Protein AF-A0AAU2Z8K4-F1 (afdb_monomer_lite)

Foldseek 3Di:
DVVVVVVVVVVVVVVLLVLLVVLLVQLLVLLVQLLVQLQVLLQDPDDLVSNLVSLVCSQCDDPVGHHNVVSLVVCVVRDPPVLSVLSVVLSVLSVVLSVCSSHDSDHCPDPVNCVSCVVNVVSSVVSVVVSVVVSDPPPPPDDDDD

Sequence (146 aa):
MVADVFRSRREQNQQWTDTKRAVYVRFLMSLAQAHSRMVVVAFREQPDAVRRQAVHDAFHNDPQQSDAKSVLRELAISAPDHIYRAAQPVYDQLRIARDLLAEQPVGVESAEYQQVIRPFFTSLEALQQLMRDDLKPTTSRRAGRA

Radius of gyration: 19.9 Å; chains: 1; bounding box: 59×34×56 Å

Structure (mmCIF, N/CA/C/O backbone):
data_AF-A0AAU2Z8K4-F1
#
_entry.id   AF-A0AAU2Z8K4-F1
#
loop_
_atom_site.group_PDB
_atom_site.id
_atom_site.type_symbol
_atom_site.label_atom_id
_atom_site.label_alt_id
_atom_site.label_comp_id
_atom_site.label_asym_id
_atom_site.label_entity_id
_atom_site.label_seq_id
_atom_site.pdbx_PDB_ins_code
_atom_site.Cartn_x
_atom_site.Cartn_y
_atom_site.Cartn_z
_atom_site.occupancy
_atom_site.B_iso_or_equiv
_atom_site.auth_seq_id
_atom_site.auth_comp_id
_atom_site.auth_asym_id
_atom_site.auth_atom_id
_atom_site.pdbx_PDB_model_num
ATOM 1 N N . MET A 1 1 ? 27.422 8.713 -34.767 1.00 64.31 1 MET A N 1
ATOM 2 C CA . MET A 1 1 ? 26.273 7.831 -35.082 1.00 64.31 1 MET A CA 1
ATOM 3 C C . MET A 1 1 ? 26.136 6.652 -34.123 1.00 64.31 1 MET A C 1
ATOM 5 O O . MET A 1 1 ? 25.170 6.642 -33.380 1.00 64.31 1 MET A O 1
ATOM 9 N N . VAL A 1 2 ? 27.058 5.678 -34.058 1.00 71.81 2 VAL A N 1
ATOM 10 C CA . VAL A 1 2 ? 26.887 4.512 -33.151 1.00 71.81 2 VAL A CA 1
ATOM 11 C C . VAL A 1 2 ? 26.932 4.908 -31.663 1.00 71.81 2 VAL A C 1
ATOM 13 O O . VAL A 1 2 ? 26.091 4.466 -30.884 1.00 71.81 2 VAL A O 1
ATOM 16 N N . ALA A 1 3 ? 27.848 5.801 -31.271 1.00 74.00 3 ALA A N 1
ATOM 17 C CA . ALA A 1 3 ? 27.947 6.311 -29.898 1.00 74.00 3 ALA A CA 1
ATOM 18 C C . ALA A 1 3 ? 26.694 7.090 -29.442 1.00 74.00 3 ALA A C 1
ATOM 20 O O . ALA A 1 3 ? 26.288 6.968 -28.287 1.00 74.00 3 ALA A O 1
ATOM 21 N N . ASP A 1 4 ? 26.048 7.822 -30.355 1.00 77.19 4 ASP A N 1
ATOM 22 C CA . ASP A 1 4 ? 24.833 8.600 -30.073 1.00 77.19 4 ASP A CA 1
ATOM 23 C C . ASP A 1 4 ? 23.631 7.683 -29.814 1.00 77.19 4 ASP A C 1
ATOM 25 O O . ASP A 1 4 ? 22.859 7.911 -28.885 1.00 77.19 4 ASP A O 1
ATOM 29 N N . VAL A 1 5 ? 23.525 6.577 -30.561 1.00 78.00 5 VAL A N 1
ATOM 30 C CA . VAL A 1 5 ? 22.493 5.548 -30.342 1.00 78.00 5 VAL A CA 1
ATOM 31 C C . VAL A 1 5 ? 22.680 4.857 -28.988 1.00 78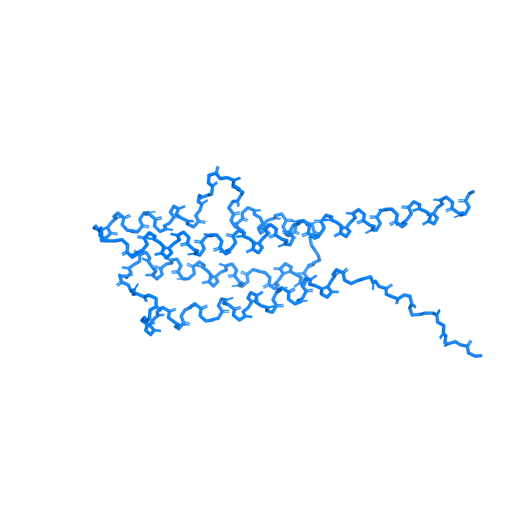.00 5 VAL A C 1
ATOM 33 O O . VAL A 1 5 ? 21.707 4.645 -28.265 1.00 78.00 5 VAL A O 1
ATOM 36 N N . PHE A 1 6 ? 23.918 4.523 -28.606 1.00 79.38 6 PHE A N 1
ATOM 37 C CA . PHE A 1 6 ? 24.194 3.928 -27.293 1.00 79.38 6 PHE A CA 1
ATOM 38 C C . PHE A 1 6 ? 23.906 4.891 -26.137 1.00 79.38 6 PHE A C 1
ATOM 40 O O . PHE A 1 6 ? 23.359 4.464 -25.118 1.00 79.38 6 PHE A O 1
ATOM 47 N N . ARG A 1 7 ? 24.236 6.180 -26.295 1.00 78.62 7 ARG A N 1
ATOM 48 C CA . ARG A 1 7 ? 23.918 7.220 -25.309 1.00 78.62 7 ARG A CA 1
ATOM 49 C C . ARG A 1 7 ? 22.404 7.380 -25.147 1.00 78.62 7 ARG A C 1
ATOM 51 O O . ARG A 1 7 ? 21.913 7.252 -24.031 1.00 78.62 7 ARG A O 1
ATOM 58 N N . SER A 1 8 ? 21.672 7.525 -26.252 1.00 81.94 8 SER A N 1
ATOM 59 C CA . SER A 1 8 ? 20.212 7.680 -26.243 1.00 81.94 8 SER A CA 1
ATOM 60 C C . SER A 1 8 ? 19.494 6.485 -25.600 1.00 81.94 8 SER A C 1
ATOM 62 O O . SER A 1 8 ? 18.605 6.663 -24.770 1.00 81.94 8 SER A O 1
ATOM 64 N N . ARG A 1 9 ? 19.928 5.250 -25.889 1.00 81.50 9 ARG A N 1
ATOM 65 C CA . ARG A 1 9 ? 19.370 4.046 -25.243 1.00 81.50 9 ARG A CA 1
ATOM 66 C C . ARG A 1 9 ? 19.614 4.015 -23.735 1.00 81.50 9 ARG A C 1
ATOM 68 O O . ARG A 1 9 ? 18.745 3.588 -22.981 1.00 81.50 9 ARG A O 1
ATOM 75 N N . ARG A 1 10 ? 20.795 4.449 -23.282 1.00 83.25 10 ARG A N 1
ATOM 76 C CA . ARG A 1 10 ? 21.106 4.533 -21.849 1.00 83.25 10 ARG A CA 1
ATOM 77 C C . ARG A 1 10 ? 20.227 5.574 -21.156 1.00 83.25 10 ARG A C 1
ATOM 79 O O . ARG A 1 10 ? 19.723 5.291 -20.077 1.00 83.25 10 ARG A O 1
ATOM 86 N N . GLU A 1 11 ? 20.028 6.732 -21.778 1.00 86.12 11 GLU A N 1
ATOM 87 C CA . GLU A 1 11 ? 19.163 7.796 -21.255 1.00 86.12 11 GLU A CA 1
ATOM 88 C C . GLU A 1 11 ? 17.704 7.338 -21.140 1.00 86.12 11 GLU A C 1
ATOM 90 O O . GLU A 1 11 ? 17.103 7.505 -20.084 1.00 86.12 11 GLU A O 1
ATOM 95 N N . GLN A 1 12 ? 17.162 6.672 -22.165 1.00 85.62 12 GLN A N 1
ATOM 96 C CA . GLN A 1 12 ? 15.807 6.105 -22.117 1.00 85.62 12 GLN A CA 1
ATOM 97 C C . GLN A 1 12 ? 15.657 5.053 -21.011 1.00 85.62 12 GLN A C 1
ATOM 99 O O . GLN A 1 12 ? 14.682 5.074 -20.263 1.00 85.62 12 GLN A O 1
ATOM 104 N N . ASN A 1 13 ? 16.641 4.160 -20.853 1.00 86.31 13 ASN A N 1
ATOM 105 C CA . ASN A 1 13 ? 16.626 3.164 -19.779 1.00 86.31 13 ASN A CA 1
ATOM 106 C C . ASN A 1 13 ? 16.691 3.806 -18.386 1.00 86.31 13 ASN A C 1
ATOM 108 O O . ASN A 1 13 ? 16.049 3.320 -17.451 1.00 86.31 13 ASN A O 1
ATOM 112 N N . GLN A 1 14 ? 17.463 4.885 -18.241 1.00 88.31 14 GLN A N 1
ATOM 113 C CA . GLN A 1 14 ? 17.553 5.631 -16.991 1.00 88.31 14 GLN A CA 1
ATOM 114 C C . GLN A 1 14 ? 16.216 6.305 -16.668 1.00 88.31 14 GLN A C 1
ATOM 116 O O . GLN A 1 14 ? 15.686 6.089 -15.583 1.00 88.31 14 GLN A O 1
ATOM 121 N N . GLN A 1 15 ? 1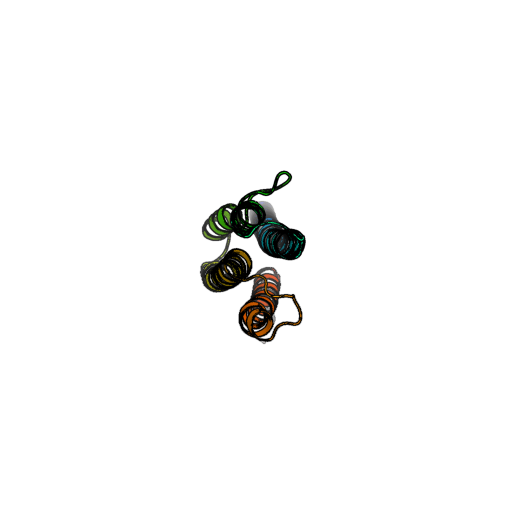5.626 7.013 -17.636 1.00 88.94 15 GLN A N 1
ATOM 122 C CA . GLN A 1 15 ? 14.307 7.636 -17.492 1.00 88.94 15 GLN A CA 1
ATOM 123 C C . GLN A 1 15 ? 13.241 6.609 -17.105 1.00 88.94 15 GLN A C 1
ATOM 125 O O . GLN A 1 15 ? 12.501 6.825 -16.150 1.00 88.94 15 GLN A O 1
ATOM 130 N N . TRP A 1 16 ? 13.215 5.454 -17.775 1.00 89.25 16 TRP A N 1
ATOM 131 C CA . TRP A 1 16 ? 12.299 4.365 -17.437 1.00 89.25 16 TRP A CA 1
ATOM 132 C C . TRP A 1 16 ? 12.488 3.866 -15.998 1.00 89.25 16 TRP A C 1
ATOM 134 O O . TRP A 1 16 ? 11.523 3.678 -15.258 1.00 89.25 16 TRP A O 1
ATOM 144 N N . THR A 1 17 ? 13.740 3.682 -15.574 1.00 91.94 17 THR A N 1
ATOM 145 C CA . THR A 1 17 ? 14.068 3.246 -14.208 1.00 91.94 17 THR A CA 1
ATOM 146 C C . THR A 1 17 ? 13.635 4.279 -13.167 1.00 91.94 17 THR A C 1
ATOM 148 O O . THR A 1 17 ? 13.107 3.907 -12.116 1.00 91.94 17 THR A O 1
ATOM 151 N N . ASP A 1 18 ? 13.810 5.565 -13.461 1.00 93.62 18 ASP A N 1
ATOM 152 C CA . ASP A 1 18 ? 13.413 6.657 -12.575 1.00 93.62 18 ASP A CA 1
ATOM 153 C C . ASP A 1 18 ? 11.886 6.781 -12.481 1.00 93.62 18 ASP A C 1
ATOM 155 O O . ASP A 1 18 ? 11.354 6.921 -11.377 1.00 93.62 18 ASP A O 1
ATOM 159 N N . THR A 1 19 ? 11.163 6.610 -13.594 1.00 93.56 19 THR A N 1
ATOM 160 C CA . THR A 1 19 ? 9.694 6.528 -13.598 1.00 93.56 19 THR A CA 1
ATOM 161 C C . THR A 1 19 ? 9.200 5.361 -12.744 1.00 93.56 19 THR A C 1
ATOM 163 O O . THR A 1 19 ? 8.371 5.573 -11.855 1.00 93.56 19 THR A O 1
ATOM 166 N N . LYS A 1 20 ? 9.743 4.147 -12.934 1.00 94.75 20 LYS A N 1
ATOM 167 C CA . LYS A 1 20 ? 9.388 2.978 -12.107 1.00 94.75 20 LYS A CA 1
ATOM 168 C C . LYS A 1 20 ? 9.620 3.258 -10.626 1.00 94.75 20 LYS A C 1
ATOM 170 O O . LYS A 1 20 ? 8.718 3.072 -9.812 1.00 94.75 20 LYS A O 1
ATOM 175 N N . ARG A 1 21 ? 10.801 3.780 -10.276 1.00 96.56 21 ARG A N 1
ATOM 176 C CA . ARG A 1 21 ? 11.152 4.138 -8.894 1.00 96.56 21 ARG A CA 1
ATOM 177 C C . ARG A 1 21 ? 10.146 5.117 -8.293 1.0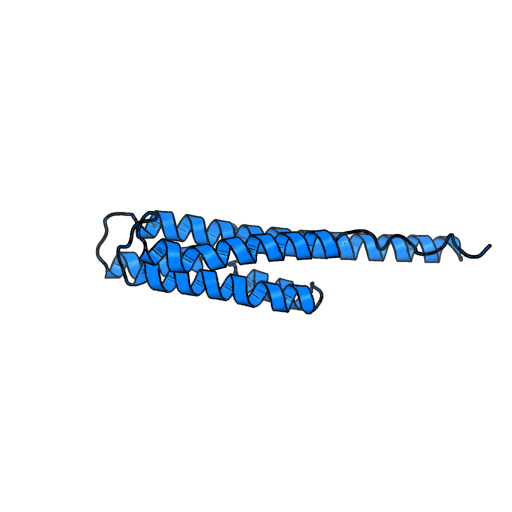0 96.56 21 ARG A C 1
ATOM 179 O O . ARG A 1 21 ? 9.696 4.902 -7.170 1.00 96.56 21 ARG A O 1
ATOM 186 N N . ALA A 1 22 ? 9.779 6.166 -9.027 1.00 96.06 22 ALA A N 1
ATOM 187 C CA . ALA A 1 22 ? 8.829 7.166 -8.556 1.00 96.06 22 ALA A CA 1
ATOM 188 C C . ALA A 1 22 ? 7.435 6.573 -8.300 1.00 96.06 22 ALA A C 1
ATOM 190 O O . ALA A 1 22 ? 6.797 6.914 -7.305 1.00 96.06 22 ALA A O 1
ATOM 191 N N . VAL A 1 23 ? 6.947 5.684 -9.171 1.00 96.25 23 VAL A N 1
ATOM 192 C CA . VAL A 1 23 ? 5.655 5.000 -8.976 1.00 96.25 23 VAL A CA 1
ATOM 193 C C . VAL A 1 23 ? 5.716 4.023 -7.796 1.00 96.25 23 VAL A C 1
ATOM 195 O O . VAL A 1 23 ? 4.805 4.009 -6.972 1.00 96.25 23 VAL A O 1
ATOM 198 N N . TYR A 1 24 ? 6.804 3.260 -7.654 1.00 97.94 24 TYR A N 1
ATOM 199 C CA . TYR A 1 24 ? 6.988 2.308 -6.549 1.00 97.94 24 TYR A CA 1
ATOM 200 C C . TYR A 1 24 ? 6.965 3.006 -5.192 1.00 97.94 24 TYR A C 1
ATOM 202 O O . TYR A 1 24 ? 6.222 2.605 -4.298 1.00 97.94 24 TYR A O 1
ATOM 210 N N . VAL A 1 25 ? 7.737 4.086 -5.051 1.00 97.06 25 VAL A N 1
ATOM 211 C CA . VAL A 1 25 ? 7.789 4.869 -3.811 1.00 97.06 25 VAL A CA 1
ATOM 212 C C . VAL A 1 25 ? 6.420 5.457 -3.486 1.00 97.06 25 VAL A C 1
ATOM 214 O O . VAL A 1 25 ? 5.956 5.300 -2.359 1.00 97.06 25 VAL A O 1
ATOM 217 N N . ARG A 1 26 ? 5.741 6.068 -4.467 1.00 96.00 26 ARG A N 1
ATOM 218 C CA . ARG A 1 26 ? 4.392 6.617 -4.264 1.00 96.00 26 ARG A CA 1
ATOM 219 C C . ARG A 1 26 ? 3.405 5.548 -3.808 1.00 96.00 26 ARG A C 1
ATOM 221 O O . ARG A 1 26 ? 2.637 5.798 -2.884 1.00 96.00 26 ARG A O 1
ATOM 228 N N . PHE A 1 27 ? 3.450 4.351 -4.393 1.00 97.38 27 PHE A N 1
ATOM 229 C CA . PHE A 1 27 ? 2.539 3.276 -4.006 1.00 97.38 27 PHE A CA 1
ATOM 230 C C . PHE A 1 27 ? 2.773 2.834 -2.558 1.00 97.38 27 PHE A C 1
ATOM 232 O O . PHE A 1 27 ? 1.839 2.841 -1.755 1.00 97.38 27 PHE A O 1
ATOM 239 N N . LEU A 1 28 ? 4.024 2.535 -2.196 1.00 97.25 28 LEU A N 1
ATOM 240 C CA . LEU A 1 28 ? 4.380 2.120 -0.836 1.00 97.25 28 LEU A CA 1
ATOM 241 C C . LEU A 1 28 ? 4.031 3.199 0.202 1.00 97.25 28 LEU A C 1
ATOM 243 O O . LEU A 1 28 ? 3.483 2.883 1.258 1.00 97.25 28 LEU A O 1
ATOM 247 N N . MET A 1 29 ? 4.294 4.472 -0.111 1.00 96.00 29 MET A N 1
ATOM 248 C CA . MET A 1 29 ? 3.934 5.595 0.758 1.00 96.00 29 MET A CA 1
ATOM 249 C C . MET A 1 29 ? 2.421 5.721 0.931 1.00 96.00 29 MET A C 1
ATOM 251 O O . MET A 1 29 ? 1.961 5.849 2.063 1.00 96.00 29 MET A O 1
ATOM 255 N N . SER A 1 30 ? 1.649 5.620 -0.156 1.00 96.19 30 SER A N 1
ATOM 256 C CA . SER A 1 30 ? 0.188 5.730 -0.097 1.00 96.19 30 SER A CA 1
ATOM 257 C C . SER A 1 30 ? -0.445 4.649 0.791 1.00 96.19 30 SER A C 1
ATOM 259 O O . SER A 1 30 ? -1.357 4.947 1.561 1.00 96.19 30 SER A O 1
ATOM 261 N N . LEU A 1 31 ? 0.079 3.415 0.761 1.00 96.94 31 LEU A N 1
ATOM 262 C CA . LEU A 1 31 ? -0.372 2.326 1.633 1.00 96.94 31 LEU A CA 1
ATOM 263 C C . LEU A 1 31 ? -0.044 2.604 3.105 1.00 96.94 31 LEU A C 1
ATOM 265 O O . LEU A 1 31 ? -0.915 2.475 3.964 1.00 96.94 31 LEU A O 1
ATOM 269 N N . ALA A 1 32 ? 1.192 3.016 3.398 1.00 95.12 32 ALA A N 1
ATOM 270 C CA . ALA A 1 32 ? 1.622 3.319 4.763 1.00 95.12 32 ALA A CA 1
ATOM 271 C C . ALA A 1 32 ? 0.850 4.508 5.364 1.00 95.12 32 ALA A C 1
ATOM 273 O O . ALA A 1 32 ? 0.445 4.477 6.526 1.00 95.12 32 ALA A O 1
ATOM 274 N N . GLN A 1 33 ? 0.600 5.547 4.565 1.00 95.19 33 GLN A N 1
ATOM 275 C CA . GLN A 1 33 ? -0.173 6.714 4.983 1.00 95.19 33 GLN A CA 1
ATOM 276 C C . GLN A 1 33 ? -1.647 6.370 5.210 1.00 95.19 33 GLN A C 1
ATOM 278 O O . GLN A 1 33 ? -2.202 6.762 6.237 1.00 95.19 33 GLN A O 1
ATOM 283 N N . ALA A 1 34 ? -2.271 5.607 4.306 1.00 96.19 34 ALA A N 1
ATOM 284 C CA . ALA A 1 34 ? -3.642 5.133 4.486 1.00 96.19 34 ALA A CA 1
ATOM 285 C C . ALA A 1 34 ? -3.774 4.292 5.764 1.00 96.19 34 ALA A C 1
ATOM 287 O O . ALA A 1 34 ? -4.672 4.535 6.567 1.00 96.19 34 ALA A O 1
ATOM 288 N N . HIS A 1 35 ? -2.841 3.362 5.998 1.00 96.25 35 HIS A N 1
ATOM 289 C CA . HIS A 1 35 ? -2.788 2.569 7.227 1.00 96.25 35 HIS A CA 1
ATOM 290 C C . HIS A 1 35 ? -2.714 3.446 8.483 1.00 96.25 35 HIS A C 1
ATOM 292 O O . HIS A 1 35 ? -3.570 3.338 9.360 1.00 96.25 35 HIS A O 1
ATOM 298 N N . SER A 1 36 ? -1.747 4.364 8.534 1.00 94.88 36 SER A N 1
ATOM 299 C CA . SER A 1 36 ? -1.551 5.269 9.670 1.00 94.88 36 SER A CA 1
ATOM 300 C C . SER A 1 36 ? -2.797 6.113 9.960 1.00 94.88 36 SER A C 1
ATOM 302 O O . SER A 1 36 ? -3.263 6.171 11.100 1.00 94.88 36 SER A O 1
ATOM 304 N N . ARG A 1 37 ? -3.409 6.707 8.925 1.00 95.06 37 ARG A N 1
ATOM 305 C CA . ARG A 1 37 ? -4.640 7.494 9.083 1.00 95.06 37 ARG A CA 1
ATOM 306 C C . ARG A 1 37 ? -5.791 6.651 9.621 1.00 95.06 37 ARG A C 1
ATOM 308 O O . ARG A 1 37 ? -6.471 7.108 10.536 1.00 95.06 37 ARG A O 1
ATOM 315 N N . MET A 1 38 ? -5.995 5.443 9.088 1.00 95.81 38 MET A N 1
ATOM 316 C CA . MET A 1 38 ? -7.057 4.541 9.548 1.00 95.81 38 MET A CA 1
ATOM 317 C C . MET A 1 38 ? -6.907 4.199 11.028 1.00 95.81 38 MET A C 1
ATOM 319 O O . MET A 1 38 ? -7.880 4.280 11.767 1.00 95.81 38 MET A O 1
ATOM 323 N N . VAL A 1 39 ? -5.692 3.872 11.470 1.00 94.88 39 VAL A N 1
ATOM 324 C CA . VAL A 1 39 ? -5.393 3.562 12.875 1.00 94.88 39 VAL A CA 1
ATOM 325 C C . VAL A 1 39 ? -5.693 4.764 13.776 1.00 94.88 39 VAL A C 1
ATOM 327 O O . VAL A 1 39 ? -6.386 4.629 14.783 1.00 94.88 39 VAL A O 1
ATOM 330 N N . VAL A 1 40 ? -5.236 5.959 13.385 1.00 93.94 40 VAL A N 1
ATOM 331 C CA . VAL A 1 40 ? -5.461 7.193 14.153 1.00 93.94 40 VAL A CA 1
ATOM 332 C C . VAL A 1 40 ? -6.945 7.498 14.321 1.00 93.94 40 VAL A C 1
ATOM 334 O O . VAL A 1 40 ? -7.349 7.930 15.398 1.00 93.94 40 VAL A O 1
ATOM 337 N N . VAL A 1 41 ? -7.758 7.320 13.277 1.00 94.44 41 VAL A N 1
ATOM 338 C CA . VAL A 1 41 ? -9.194 7.613 13.374 1.00 94.44 41 VAL A CA 1
ATOM 339 C C . VAL A 1 41 ? -9.971 6.487 14.041 1.00 94.44 41 VAL A C 1
ATOM 341 O O . VAL A 1 41 ? -10.894 6.786 14.788 1.00 94.44 41 VAL A O 1
ATOM 344 N N . ALA A 1 42 ? -9.603 5.220 13.834 1.00 92.75 42 ALA A N 1
ATOM 345 C CA . ALA A 1 42 ? -10.320 4.080 14.400 1.00 92.75 42 ALA A CA 1
ATOM 346 C C . ALA A 1 42 ? -10.296 4.070 15.935 1.00 92.75 42 ALA A C 1
ATOM 348 O O . ALA A 1 42 ? -11.267 3.636 16.549 1.00 92.75 42 ALA A O 1
ATOM 349 N N . PHE A 1 43 ? -9.217 4.569 16.546 1.00 87.00 43 PHE A N 1
ATOM 350 C CA . PHE A 1 43 ? -9.020 4.526 18.003 1.00 87.00 43 PHE A CA 1
ATOM 351 C C . PHE A 1 43 ? -9.422 5.800 18.734 1.00 87.00 43 PHE A C 1
ATOM 353 O O . PHE A 1 43 ? -9.242 5.900 19.946 1.00 87.00 43 PHE A O 1
ATOM 360 N N . ARG A 1 44 ? -9.962 6.788 18.021 1.00 89.25 44 ARG A N 1
ATOM 361 C CA . ARG A 1 44 ? -10.615 7.917 18.680 1.00 89.25 44 ARG A CA 1
ATOM 362 C C . ARG A 1 44 ? -11.942 7.447 19.253 1.00 89.25 44 ARG A C 1
ATOM 364 O O . ARG A 1 44 ? -12.701 6.762 18.569 1.00 89.25 44 ARG A O 1
ATOM 371 N N . GLU A 1 45 ? -12.236 7.862 20.480 1.00 85.56 45 GLU A N 1
ATOM 372 C CA . GLU A 1 45 ? -13.560 7.677 21.065 1.00 85.56 45 GLU A CA 1
ATOM 373 C C . GLU A 1 45 ? -14.584 8.463 20.246 1.00 85.56 45 GLU A C 1
ATOM 375 O O . GLU A 1 45 ? -14.584 9.694 20.217 1.00 85.56 45 GLU A O 1
ATOM 380 N N . GLN A 1 46 ? -15.432 7.739 19.522 1.00 88.50 46 GLN A N 1
ATOM 381 C CA . GLN A 1 46 ? -16.485 8.313 18.697 1.00 88.50 46 GLN A CA 1
ATOM 382 C C . GLN A 1 46 ? -17.593 7.278 18.465 1.00 88.50 46 GLN A C 1
ATOM 384 O O . GLN A 1 46 ? -17.334 6.074 18.542 1.00 88.50 46 GLN A O 1
ATOM 389 N N . PRO A 1 47 ? -18.825 7.715 18.152 1.00 92.00 47 PRO A N 1
ATOM 390 C CA . PRO A 1 47 ? -19.916 6.802 17.826 1.00 92.00 47 PRO A CA 1
ATOM 391 C C . PRO A 1 47 ? -19.581 5.904 16.626 1.00 92.00 47 PRO A C 1
ATOM 393 O O . PRO A 1 47 ? -18.936 6.351 15.676 1.00 92.00 47 PRO A O 1
ATOM 396 N N . ASP A 1 48 ? -20.091 4.670 16.611 1.00 90.88 48 ASP A N 1
ATOM 397 C CA . ASP A 1 48 ? -19.766 3.670 15.579 1.00 90.88 48 ASP A CA 1
ATOM 398 C C . ASP A 1 48 ? -20.007 4.144 14.142 1.00 90.88 48 ASP A C 1
ATOM 400 O O . ASP A 1 48 ? -19.186 3.903 13.257 1.00 90.88 48 ASP A O 1
ATOM 404 N N . ALA A 1 49 ? -21.110 4.856 13.897 1.00 91.56 49 ALA A N 1
ATOM 405 C CA . ALA A 1 49 ? -21.415 5.390 12.571 1.00 91.56 49 ALA A CA 1
ATOM 406 C C . ALA A 1 49 ? -20.365 6.416 12.103 1.00 91.56 49 ALA A C 1
ATOM 408 O O . ALA A 1 49 ? -19.970 6.412 10.937 1.00 91.56 49 ALA A O 1
ATOM 409 N N . VAL A 1 50 ? -19.877 7.256 13.023 1.00 93.19 50 VAL A N 1
ATOM 410 C CA . VAL A 1 50 ? -18.833 8.257 12.751 1.00 93.19 50 VAL A CA 1
ATOM 411 C C . VAL A 1 50 ? -17.490 7.567 12.524 1.00 93.19 50 VAL A C 1
ATOM 413 O O . VAL A 1 50 ? -16.790 7.897 11.570 1.00 93.19 50 VAL A O 1
ATOM 416 N N . ARG A 1 51 ? -17.166 6.552 13.337 1.00 93.31 51 ARG A N 1
ATOM 417 C CA . ARG A 1 51 ? -15.953 5.735 13.191 1.00 93.31 51 ARG A CA 1
ATOM 418 C C . ARG A 1 51 ? -15.868 5.078 11.826 1.00 93.31 51 ARG A C 1
ATOM 420 O O . ARG A 1 51 ? -14.854 5.212 11.146 1.00 93.31 51 ARG A O 1
ATOM 427 N N . ARG A 1 52 ? -16.945 4.410 11.408 1.00 94.00 52 ARG A N 1
ATOM 428 C CA . ARG A 1 52 ? -17.021 3.734 10.111 1.00 94.00 52 ARG A CA 1
ATOM 429 C C . ARG A 1 52 ? -16.716 4.698 8.969 1.00 94.00 52 ARG A C 1
ATOM 431 O O . ARG A 1 52 ? -15.845 4.415 8.149 1.00 94.00 52 ARG A O 1
ATOM 438 N N . GLN A 1 53 ? -17.392 5.846 8.946 1.00 94.62 53 GLN A N 1
ATOM 439 C CA . GLN A 1 53 ? -17.182 6.859 7.914 1.00 94.62 53 GLN A CA 1
ATOM 440 C C . GLN A 1 53 ? -15.744 7.396 7.938 1.00 94.62 53 GLN A C 1
ATOM 442 O O . GLN A 1 53 ? -15.080 7.410 6.905 1.00 94.62 53 GLN A O 1
ATOM 447 N N . ALA A 1 54 ? -15.227 7.745 9.119 1.00 94.56 54 ALA A N 1
ATOM 448 C CA . ALA A 1 54 ? -13.876 8.275 9.269 1.00 94.56 54 ALA A CA 1
ATOM 449 C C . ALA A 1 54 ? -12.793 7.287 8.803 1.00 94.56 54 ALA A C 1
ATOM 451 O O . ALA A 1 54 ? -11.833 7.699 8.155 1.00 94.56 54 ALA A O 1
ATOM 452 N N . VAL A 1 55 ? -12.941 5.988 9.091 1.00 95.56 55 VAL A N 1
ATOM 453 C CA . VAL A 1 55 ? -12.011 4.943 8.626 1.00 95.56 55 VAL A CA 1
ATOM 454 C C . VAL A 1 55 ? -12.056 4.801 7.103 1.00 95.56 55 VAL A C 1
ATOM 456 O O . VAL A 1 55 ? -11.003 4.722 6.465 1.00 95.56 55 VAL A O 1
ATOM 459 N N . HIS A 1 56 ? -13.247 4.815 6.495 1.00 95.06 56 HIS A N 1
ATOM 460 C CA . HIS A 1 56 ? -13.367 4.799 5.035 1.00 95.06 56 HIS A CA 1
ATOM 461 C C . HIS A 1 56 ? -12.728 6.034 4.394 1.00 95.06 56 HIS A C 1
ATOM 463 O O . HIS A 1 56 ? -11.971 5.890 3.431 1.00 95.06 56 HIS A O 1
ATOM 469 N N . ASP A 1 57 ? -12.971 7.220 4.950 1.00 94.06 57 ASP A N 1
ATOM 470 C CA . ASP A 1 57 ? -12.379 8.464 4.464 1.00 94.06 57 ASP A CA 1
ATOM 471 C C . ASP A 1 57 ? -10.856 8.459 4.627 1.00 94.06 57 ASP A C 1
ATOM 473 O O . ASP A 1 57 ? -10.144 8.836 3.704 1.00 94.06 57 ASP A O 1
ATOM 477 N N . ALA A 1 58 ? -10.328 7.953 5.742 1.00 94.12 58 ALA A N 1
ATOM 478 C CA . ALA A 1 58 ? -8.888 7.825 5.967 1.00 94.12 58 ALA A CA 1
ATOM 479 C C . ALA A 1 58 ? -8.186 6.917 4.940 1.00 94.12 58 ALA A C 1
ATOM 481 O O . ALA A 1 58 ? -7.024 7.160 4.588 1.00 94.12 58 ALA A O 1
ATOM 482 N N . PHE A 1 59 ? -8.886 5.884 4.462 1.00 94.81 59 PHE A N 1
ATOM 483 C CA . PHE A 1 59 ? -8.392 4.966 3.438 1.00 94.81 59 PHE A CA 1
ATOM 484 C C . PHE A 1 59 ? -8.471 5.552 2.021 1.00 94.81 59 PHE A C 1
ATOM 486 O O . PHE A 1 59 ? -7.571 5.324 1.213 1.00 94.81 59 PHE A O 1
ATOM 493 N N . HIS A 1 60 ? -9.544 6.284 1.705 1.00 90.00 60 HIS A N 1
ATOM 494 C CA . HIS A 1 60 ? -9.823 6.768 0.349 1.00 90.00 60 HIS A CA 1
ATOM 495 C C . HIS A 1 60 ? -9.359 8.194 0.067 1.00 90.00 60 HIS A C 1
ATOM 497 O O . HIS A 1 60 ? -9.125 8.520 -1.092 1.00 90.00 60 HIS A O 1
ATOM 503 N N . ASN A 1 61 ? -9.213 9.026 1.092 1.00 84.31 61 ASN A N 1
ATOM 504 C CA . ASN A 1 61 ? -8.916 10.438 0.930 1.00 84.31 61 ASN A CA 1
ATOM 505 C C . ASN A 1 61 ? -7.518 10.728 1.471 1.00 84.31 61 ASN A C 1
ATOM 507 O O . ASN A 1 61 ? -7.247 10.626 2.670 1.00 84.31 61 ASN A O 1
ATOM 511 N N . ASP A 1 62 ? -6.628 11.122 0.567 1.00 76.19 62 ASP A N 1
ATOM 512 C CA . ASP A 1 62 ? -5.391 11.795 0.923 1.00 76.19 62 ASP A CA 1
ATOM 513 C C . ASP A 1 62 ? -5.487 13.254 0.450 1.00 76.19 62 ASP A C 1
ATOM 515 O O . ASP A 1 62 ? -5.570 13.501 -0.751 1.00 76.19 62 ASP A O 1
ATOM 519 N N . PRO A 1 63 ? -5.523 14.242 1.359 1.00 67.12 63 PRO A N 1
ATOM 520 C CA . PRO A 1 63 ? -5.621 15.646 0.970 1.00 67.12 63 PRO A CA 1
ATOM 521 C C . PRO A 1 63 ? -4.333 16.191 0.330 1.00 67.12 63 PRO A C 1
ATOM 523 O O . PRO A 1 63 ? -4.356 17.286 -0.227 1.00 67.12 63 PRO A O 1
ATOM 526 N N . GLN A 1 64 ? -3.211 15.472 0.427 1.00 72.25 64 GLN A N 1
ATOM 527 C CA . GLN A 1 64 ? -1.907 15.905 -0.083 1.00 72.25 64 GLN A CA 1
ATOM 528 C C . GLN A 1 64 ? -1.404 15.052 -1.255 1.00 72.25 64 GLN A C 1
ATOM 530 O O . GLN A 1 64 ? -0.533 15.505 -1.999 1.00 72.25 64 GLN A O 1
ATOM 535 N N . GLN A 1 65 ? -1.911 13.828 -1.419 1.00 73.69 65 GLN A N 1
ATOM 536 C CA . GLN A 1 65 ? -1.443 12.869 -2.426 1.00 73.69 65 GLN A CA 1
ATOM 537 C C . GLN A 1 65 ? -2.600 12.119 -3.106 1.00 73.69 65 GLN A C 1
ATOM 539 O O . GLN A 1 65 ? -3.769 12.336 -2.818 1.00 73.69 65 GLN A O 1
ATOM 544 N N . SER A 1 66 ? -2.281 11.241 -4.060 1.00 80.06 66 SER A N 1
ATOM 545 C CA . SER A 1 66 ? -3.264 10.315 -4.635 1.00 80.06 66 SER A CA 1
ATOM 546 C C . SER A 1 66 ? -3.536 9.149 -3.683 1.00 80.06 66 SER A C 1
ATOM 548 O O . SER A 1 66 ? -2.619 8.647 -3.035 1.00 80.06 66 SER A O 1
ATOM 550 N N . ASP A 1 67 ? -4.781 8.678 -3.634 1.00 89.00 67 ASP A N 1
ATOM 551 C CA . ASP A 1 67 ? -5.154 7.518 -2.827 1.00 89.00 67 ASP A CA 1
ATOM 552 C C . ASP A 1 67 ? -4.501 6.221 -3.342 1.00 89.00 67 ASP A C 1
ATOM 554 O O . ASP A 1 67 ? -4.161 6.090 -4.524 1.00 89.00 67 ASP A O 1
ATOM 558 N N . ALA A 1 68 ? -4.367 5.222 -2.466 1.00 92.62 68 ALA A N 1
ATOM 559 C CA . ALA A 1 68 ? -3.662 3.980 -2.785 1.00 92.62 68 ALA A CA 1
ATOM 560 C C . ALA A 1 68 ? -4.262 3.214 -3.980 1.00 92.62 68 ALA A C 1
ATOM 562 O O . ALA A 1 68 ? -3.532 2.536 -4.703 1.00 92.62 68 ALA A O 1
ATOM 563 N N . LYS A 1 69 ? -5.573 3.339 -4.243 1.00 94.88 69 LYS A N 1
ATOM 564 C CA . LYS A 1 69 ? -6.211 2.707 -5.409 1.00 94.88 69 LYS A CA 1
ATOM 565 C C . LYS A 1 69 ? -5.809 3.410 -6.698 1.00 94.88 69 LYS A C 1
ATOM 567 O O . LYS A 1 69 ? -5.583 2.751 -7.712 1.00 94.88 69 LYS A O 1
ATOM 572 N N . SER A 1 70 ? -5.740 4.736 -6.680 1.00 94.31 70 SER A N 1
ATOM 573 C CA . SER A 1 70 ? -5.288 5.521 -7.829 1.00 94.31 70 SER A CA 1
ATOM 574 C C . SER A 1 70 ? -3.822 5.238 -8.151 1.00 94.31 70 SER A C 1
ATOM 576 O O . SER A 1 70 ? -3.502 4.970 -9.309 1.00 94.31 70 SER A O 1
ATOM 578 N N . VAL A 1 71 ? -2.954 5.156 -7.140 1.00 95.62 71 VAL A N 1
ATOM 579 C CA . VAL A 1 71 ? -1.543 4.802 -7.362 1.00 95.62 71 VAL A CA 1
ATOM 580 C C . VAL A 1 71 ? -1.377 3.337 -7.796 1.00 95.62 71 VAL A C 1
ATOM 582 O O . VAL A 1 71 ? -0.528 3.043 -8.635 1.00 95.62 71 VAL A O 1
ATOM 585 N N . LEU A 1 72 ? -2.225 2.409 -7.331 1.00 96.69 72 LEU A N 1
ATOM 586 C CA . LEU A 1 72 ? -2.242 1.027 -7.838 1.00 96.69 72 LEU A CA 1
ATOM 587 C C . LEU A 1 72 ? -2.551 0.960 -9.344 1.00 96.69 72 LEU A C 1
ATOM 589 O O . LEU A 1 72 ? -1.976 0.139 -10.058 1.00 96.69 72 LEU A O 1
ATOM 593 N N . ARG A 1 73 ? -3.439 1.826 -9.850 1.00 96.06 73 ARG A N 1
ATOM 594 C CA . ARG A 1 73 ? -3.716 1.927 -11.295 1.00 96.06 73 ARG A CA 1
ATOM 595 C C . ARG A 1 73 ? -2.521 2.485 -12.062 1.00 96.06 73 ARG A C 1
ATOM 597 O O . ARG A 1 73 ? -2.217 1.990 -13.140 1.00 96.06 73 ARG A O 1
ATOM 604 N N . GLU A 1 74 ? -1.828 3.476 -11.506 1.00 95.38 74 GLU A N 1
ATOM 605 C CA . GLU A 1 74 ? -0.588 3.998 -12.095 1.00 95.38 74 GLU A CA 1
ATOM 606 C C . GLU A 1 74 ? 0.502 2.914 -12.159 1.00 95.38 74 GLU A C 1
ATOM 608 O O . GLU A 1 74 ? 1.191 2.772 -13.175 1.00 95.38 74 GLU A O 1
ATOM 613 N N . LEU A 1 75 ? 0.606 2.095 -11.106 1.00 96.44 75 LEU A N 1
ATOM 614 C CA . LEU A 1 75 ? 1.499 0.940 -11.049 1.00 96.44 75 LEU A CA 1
ATOM 615 C C . LEU A 1 75 ? 1.176 -0.079 -12.148 1.00 96.44 75 LEU A C 1
ATOM 617 O O . LEU A 1 75 ? 2.096 -0.558 -12.800 1.00 96.44 75 LEU A O 1
ATOM 621 N N . ALA A 1 76 ? -0.105 -0.356 -12.406 1.00 96.25 76 ALA A N 1
ATOM 622 C CA . ALA A 1 76 ? -0.531 -1.266 -13.473 1.00 96.25 76 ALA A CA 1
ATOM 623 C C . ALA A 1 76 ? -0.102 -0.809 -14.880 1.00 96.25 76 ALA A C 1
ATOM 625 O O . ALA A 1 76 ? 0.022 -1.633 -15.780 1.00 96.25 76 ALA A O 1
ATOM 626 N N . ILE A 1 77 ? 0.110 0.496 -15.075 1.00 95.31 77 ILE A N 1
ATOM 627 C CA . ILE A 1 77 ? 0.536 1.076 -16.356 1.00 95.31 77 ILE A CA 1
ATOM 628 C C . ILE A 1 77 ? 2.066 1.106 -16.462 1.00 95.31 77 ILE A C 1
ATOM 630 O O . ILE A 1 77 ? 2.624 0.841 -17.524 1.00 95.31 77 ILE A O 1
ATOM 634 N N . SER A 1 78 ? 2.744 1.470 -15.373 1.00 93.56 78 SER A N 1
ATOM 635 C CA . SER A 1 78 ? 4.174 1.811 -15.400 1.00 93.56 78 SER A CA 1
ATOM 636 C C . SER A 1 78 ? 5.100 0.666 -14.988 1.00 93.56 78 SER A C 1
ATOM 638 O O . SER A 1 78 ? 6.297 0.710 -15.274 1.00 93.56 78 SER A O 1
ATOM 640 N N . ALA A 1 79 ? 4.587 -0.330 -14.266 1.00 94.62 79 ALA A N 1
ATOM 641 C CA . ALA A 1 79 ? 5.379 -1.423 -13.717 1.00 94.62 79 ALA A CA 1
ATOM 642 C C . ALA A 1 79 ? 5.282 -2.694 -14.573 1.00 94.62 79 ALA A C 1
ATOM 644 O O . ALA A 1 79 ? 4.275 -2.916 -15.242 1.00 94.62 79 ALA A O 1
ATOM 645 N N . PRO A 1 80 ? 6.280 -3.591 -14.504 1.00 95.56 80 PRO A N 1
ATOM 646 C CA . PRO A 1 80 ? 6.140 -4.945 -15.024 1.00 95.56 80 PRO A CA 1
ATOM 647 C C . PRO A 1 80 ? 4.995 -5.715 -14.345 1.00 95.56 80 PRO A C 1
ATOM 649 O O . PRO A 1 80 ? 4.796 -5.605 -13.134 1.00 95.56 80 PRO A O 1
ATOM 652 N N . ASP A 1 81 ? 4.330 -6.596 -15.096 1.00 96.19 81 ASP A N 1
ATOM 653 C CA . ASP A 1 81 ? 3.196 -7.412 -14.629 1.00 96.19 81 ASP A CA 1
ATOM 654 C C . ASP A 1 81 ? 3.423 -8.112 -13.286 1.00 96.19 81 ASP A C 1
ATOM 656 O O . ASP A 1 81 ? 2.522 -8.173 -12.452 1.00 96.19 81 ASP A O 1
ATOM 660 N N . HIS A 1 82 ? 4.617 -8.665 -13.060 1.00 96.94 82 HIS A N 1
ATOM 661 C CA . HIS A 1 82 ? 4.912 -9.400 -11.830 1.00 96.94 82 HIS A CA 1
ATOM 662 C C . HIS A 1 82 ? 4.900 -8.494 -10.587 1.00 96.94 82 HIS A C 1
ATOM 664 O O . HIS A 1 82 ? 4.504 -8.948 -9.516 1.00 96.94 82 HIS A O 1
ATOM 670 N N . ILE A 1 83 ? 5.263 -7.213 -10.731 1.00 98.25 83 ILE A N 1
ATOM 671 C CA . ILE A 1 83 ? 5.179 -6.215 -9.657 1.00 98.25 83 ILE A CA 1
ATOM 672 C C . ILE A 1 83 ? 3.718 -5.874 -9.384 1.00 98.25 83 ILE A C 1
ATOM 674 O O . ILE A 1 83 ? 3.291 -5.889 -8.232 1.00 98.25 83 ILE A O 1
ATOM 678 N N . TYR A 1 84 ? 2.933 -5.618 -10.433 1.00 98.00 84 TYR A N 1
ATOM 679 C CA . TYR A 1 84 ? 1.509 -5.315 -10.285 1.00 98.00 84 TYR A CA 1
ATOM 680 C C . TYR A 1 84 ? 0.738 -6.474 -9.632 1.00 98.00 84 TYR A C 1
ATOM 682 O O . TYR A 1 84 ? 0.002 -6.268 -8.666 1.00 98.00 84 TYR A O 1
ATOM 690 N N . ARG A 1 85 ? 0.970 -7.711 -10.089 1.00 98.00 85 ARG A N 1
ATOM 691 C CA . ARG A 1 85 ? 0.358 -8.917 -9.508 1.00 98.00 85 ARG A CA 1
ATOM 692 C C . ARG A 1 85 ? 0.740 -9.124 -8.044 1.00 98.00 85 ARG A C 1
ATOM 694 O O . ARG A 1 85 ? -0.085 -9.611 -7.281 1.00 98.00 85 ARG A O 1
ATOM 701 N N . ALA A 1 86 ? 1.959 -8.757 -7.649 1.00 98.19 86 ALA A N 1
ATOM 702 C CA . ALA A 1 86 ? 2.384 -8.800 -6.252 1.00 98.19 86 ALA A CA 1
ATOM 703 C C . ALA A 1 86 ? 1.781 -7.657 -5.416 1.00 98.19 86 ALA A C 1
ATOM 705 O O . ALA A 1 86 ? 1.518 -7.839 -4.232 1.00 98.19 86 ALA A O 1
ATOM 706 N N . ALA A 1 87 ? 1.531 -6.492 -6.017 1.00 98.31 87 ALA A N 1
ATOM 707 C CA . ALA A 1 87 ? 0.983 -5.322 -5.337 1.00 98.31 87 ALA A CA 1
ATOM 708 C C . ALA A 1 87 ? -0.515 -5.428 -5.024 1.00 98.31 87 ALA A C 1
ATOM 710 O O . ALA A 1 87 ? -0.967 -4.926 -3.993 1.00 98.31 87 ALA A O 1
ATOM 711 N N . GLN A 1 88 ? -1.288 -6.077 -5.894 1.00 97.94 88 GLN A N 1
ATOM 712 C CA . GLN A 1 88 ? -2.738 -6.178 -5.738 1.00 97.94 88 GLN A CA 1
ATOM 713 C C . GLN A 1 88 ? -3.159 -6.865 -4.417 1.00 97.94 88 GLN A C 1
ATOM 715 O O . GLN A 1 88 ? -3.938 -6.257 -3.679 1.00 97.94 88 GLN A O 1
ATOM 720 N N . PRO A 1 89 ? -2.601 -8.031 -4.027 1.00 97.69 89 PRO A N 1
ATOM 721 C CA . PRO A 1 89 ? -2.900 -8.641 -2.731 1.00 97.69 89 PRO A CA 1
ATOM 722 C C . PRO A 1 89 ? -2.556 -7.752 -1.532 1.00 97.69 89 PRO A C 1
ATOM 724 O O . PRO A 1 89 ? -3.281 -7.770 -0.543 1.00 97.69 89 PRO A O 1
ATOM 727 N N . VAL A 1 90 ? -1.489 -6.946 -1.613 1.00 98.44 90 VAL A N 1
ATOM 728 C CA . VAL A 1 90 ? -1.095 -6.023 -0.531 1.00 98.44 90 VAL A CA 1
ATOM 729 C C . VAL A 1 90 ? -2.165 -4.951 -0.323 1.00 98.44 90 VAL A C 1
ATOM 731 O O . VAL A 1 90 ? -2.566 -4.674 0.808 1.00 98.44 90 VAL A O 1
ATOM 734 N N . TYR A 1 91 ? -2.670 -4.370 -1.415 1.00 98.06 91 TYR A N 1
ATOM 735 C CA . TYR A 1 91 ? -3.780 -3.419 -1.354 1.00 98.06 91 TYR A CA 1
ATOM 736 C C . TYR A 1 91 ? -5.049 -4.066 -0.782 1.00 98.06 91 TYR A C 1
ATOM 738 O O . TYR A 1 91 ? -5.702 -3.488 0.089 1.00 98.06 91 TYR A O 1
ATOM 746 N N . ASP A 1 92 ? -5.383 -5.277 -1.234 1.00 98.06 92 ASP A N 1
ATOM 747 C CA . ASP A 1 92 ? -6.566 -5.999 -0.765 1.00 98.06 92 ASP A CA 1
ATOM 748 C C . ASP A 1 92 ? -6.478 -6.355 0.726 1.00 98.06 92 ASP A C 1
ATOM 750 O O . ASP A 1 92 ? -7.464 -6.217 1.446 1.00 98.06 92 ASP A O 1
ATOM 754 N N . GLN A 1 93 ? -5.301 -6.731 1.227 1.00 98.31 93 GLN A N 1
ATOM 755 C CA . GLN A 1 93 ? -5.081 -6.967 2.657 1.00 98.31 93 GLN A CA 1
ATOM 756 C C . GLN A 1 93 ? -5.293 -5.694 3.485 1.00 98.31 93 GLN A C 1
ATOM 758 O O . GLN A 1 93 ? -5.943 -5.740 4.530 1.00 98.31 93 GLN A O 1
ATOM 763 N N . LEU A 1 94 ? -4.820 -4.537 3.007 1.00 97.81 94 LEU A N 1
ATOM 764 C CA . LEU A 1 94 ? -5.075 -3.268 3.691 1.00 97.81 94 LEU A CA 1
ATOM 765 C C . LEU A 1 94 ? -6.565 -2.895 3.667 1.00 97.81 94 LEU A C 1
ATOM 767 O O . LEU A 1 94 ? -7.084 -2.341 4.636 1.00 97.81 94 LEU A O 1
ATOM 771 N N . ARG A 1 95 ? -7.274 -3.238 2.587 1.00 97.44 95 ARG A N 1
ATOM 772 C CA . ARG A 1 95 ? -8.730 -3.082 2.494 1.00 97.44 95 ARG A CA 1
ATOM 773 C C . ARG A 1 95 ? -9.466 -3.956 3.515 1.00 97.44 95 ARG A C 1
ATOM 775 O O . ARG A 1 95 ? -10.433 -3.492 4.102 1.00 97.44 95 ARG A O 1
ATOM 782 N N . ILE A 1 96 ? -9.001 -5.178 3.768 1.00 97.88 96 ILE A N 1
ATOM 783 C CA . ILE A 1 96 ? -9.566 -6.035 4.824 1.00 97.88 96 ILE A CA 1
ATOM 784 C C . ILE A 1 96 ? -9.333 -5.403 6.205 1.00 97.88 96 ILE A C 1
ATOM 786 O O . ILE A 1 96 ? -10.247 -5.371 7.025 1.00 97.88 96 ILE A O 1
ATOM 790 N N . ALA A 1 97 ? -8.146 -4.834 6.452 1.00 97.00 97 ALA A N 1
ATOM 791 C CA . ALA A 1 97 ? -7.865 -4.114 7.697 1.00 97.00 97 ALA A CA 1
ATOM 792 C C . ALA A 1 97 ? -8.786 -2.898 7.889 1.00 97.00 97 ALA A C 1
ATOM 794 O O . ALA A 1 97 ? -9.287 -2.677 8.990 1.00 97.00 97 ALA A O 1
ATOM 795 N N . ARG A 1 98 ? -9.055 -2.142 6.817 1.00 97.12 98 ARG A N 1
ATOM 796 C CA . ARG A 1 98 ? -10.053 -1.063 6.818 1.00 97.12 98 ARG A CA 1
ATOM 797 C C . ARG A 1 98 ? -11.423 -1.577 7.250 1.00 97.12 98 ARG A C 1
ATOM 799 O O . ARG A 1 98 ? -12.037 -0.969 8.118 1.00 97.12 98 ARG A O 1
ATOM 806 N N . ASP A 1 99 ? -11.891 -2.663 6.637 1.00 97.06 99 ASP A N 1
ATOM 807 C CA . ASP A 1 99 ? -13.226 -3.214 6.894 1.00 97.06 99 ASP A CA 1
ATOM 808 C C . ASP A 1 99 ? -13.357 -3.639 8.369 1.00 97.06 99 ASP A C 1
ATOM 810 O O . ASP A 1 99 ? -14.297 -3.224 9.047 1.00 97.06 99 ASP A O 1
ATOM 814 N N . LEU A 1 100 ? -12.340 -4.313 8.923 1.00 96.81 100 LEU A N 1
ATOM 815 C CA . LEU A 1 100 ? -12.280 -4.646 10.351 1.00 96.81 100 LEU A CA 1
ATOM 816 C C . LEU A 1 100 ? -12.351 -3.399 11.250 1.00 96.81 100 LEU A C 1
ATOM 818 O O . LEU A 1 100 ? -13.174 -3.342 12.164 1.00 96.81 100 LEU A O 1
ATOM 822 N N . LEU A 1 101 ? -11.506 -2.394 10.991 1.00 95.75 101 LEU A N 1
ATOM 823 C CA . LEU A 1 101 ? -11.440 -1.160 11.787 1.00 95.75 101 LEU A CA 1
ATOM 824 C C . LEU A 1 101 ? -12.714 -0.308 11.684 1.00 95.75 101 LEU A C 1
ATOM 826 O O . LEU A 1 101 ? -13.015 0.468 12.592 1.00 95.75 101 LEU A O 1
ATOM 830 N N . ALA A 1 102 ? -13.452 -0.426 10.581 1.00 95.25 102 ALA A N 1
ATOM 831 C CA . ALA A 1 102 ? -14.703 0.284 10.346 1.00 95.25 102 ALA A CA 1
ATOM 832 C C . ALA A 1 102 ? -15.900 -0.400 11.033 1.00 95.25 102 ALA A C 1
ATOM 834 O O . ALA A 1 102 ? -16.864 0.265 11.420 1.00 95.25 102 ALA A O 1
ATOM 835 N N . GLU A 1 103 ? -15.845 -1.721 11.200 1.00 93.94 103 GLU A N 1
ATOM 836 C CA . GLU A 1 103 ? -16.908 -2.513 11.819 1.00 93.94 103 GLU A CA 1
ATOM 837 C C . GLU A 1 103 ? -16.722 -2.642 13.330 1.00 93.94 103 GLU A C 1
ATOM 839 O O . GLU A 1 103 ? -17.670 -2.442 14.088 1.00 93.94 103 GLU A O 1
A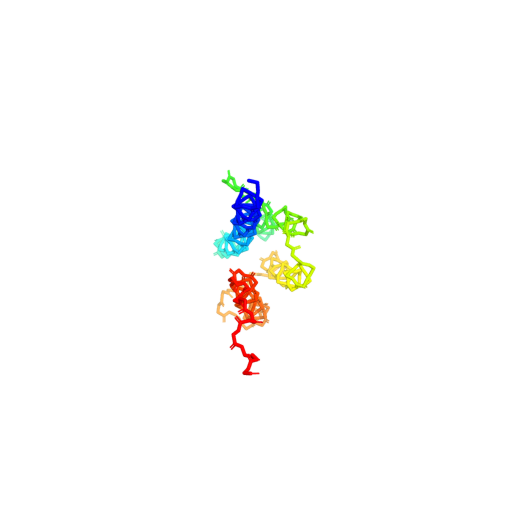TOM 844 N N . GLN A 1 104 ? -15.496 -2.878 13.799 1.00 90.94 104 GLN A N 1
ATOM 845 C CA . GLN A 1 104 ? -15.236 -3.282 15.183 1.00 90.94 104 GLN A CA 1
ATOM 846 C C . GLN A 1 104 ? -14.282 -2.308 15.883 1.00 90.94 104 GLN A C 1
ATOM 848 O O . GLN A 1 104 ? -13.277 -1.924 15.281 1.00 90.94 104 GLN A O 1
ATOM 853 N N . PRO A 1 105 ? -14.562 -1.880 17.128 1.00 87.50 105 PRO A N 1
ATOM 854 C CA . PRO A 1 105 ? -13.681 -0.993 17.884 1.00 87.50 105 PRO A CA 1
ATOM 855 C C . PRO A 1 105 ? -12.500 -1.787 18.471 1.00 87.50 105 PRO A C 1
ATOM 857 O O . PRO A 1 105 ? -12.290 -1.836 19.680 1.00 87.50 105 PRO A O 1
ATOM 860 N N . VAL A 1 106 ? -11.758 -2.474 17.605 1.00 88.88 106 VAL A N 1
ATOM 861 C CA . VAL A 1 106 ? -10.590 -3.279 17.970 1.00 88.88 106 VAL A CA 1
ATOM 862 C C . VAL A 1 106 ? -9.370 -2.380 18.125 1.00 88.88 106 VAL A C 1
ATOM 864 O O . VAL A 1 106 ? -9.174 -1.482 17.318 1.00 88.88 106 VAL A O 1
ATOM 867 N N . GLY A 1 107 ? -8.537 -2.605 19.141 1.00 87.94 107 GLY A N 1
ATOM 868 C CA . GLY A 1 107 ? -7.265 -1.888 19.305 1.00 87.94 107 GLY A CA 1
ATOM 869 C C . GLY A 1 107 ? -6.120 -2.510 18.493 1.00 87.94 107 GLY A C 1
ATOM 870 O O . GLY A 1 107 ? -6.208 -3.667 18.080 1.00 87.94 107 GLY A O 1
ATOM 871 N N . VAL A 1 108 ? -5.003 -1.786 18.325 1.00 89.00 108 VAL A N 1
ATOM 872 C CA . VAL A 1 108 ? -3.779 -2.300 17.653 1.00 89.00 108 VAL A CA 1
ATOM 873 C C . VAL A 1 108 ? -3.212 -3.565 18.297 1.00 89.00 108 VAL A C 1
ATOM 875 O O . VAL A 1 108 ? -2.625 -4.390 17.605 1.00 89.00 108 VAL A O 1
ATOM 878 N N . GLU A 1 109 ? -3.399 -3.735 19.603 1.00 91.12 109 GLU A N 1
ATOM 879 C CA . GLU A 1 109 ? -2.894 -4.899 20.342 1.00 91.12 109 GLU A CA 1
ATOM 880 C C . GLU A 1 109 ? -3.882 -6.077 20.352 1.00 91.12 109 GLU A C 1
ATOM 882 O O . GLU A 1 109 ? -3.577 -7.138 20.894 1.00 91.12 109 GLU A O 1
ATOM 887 N N . SER A 1 110 ? -5.073 -5.915 19.764 1.00 94.38 110 SER A N 1
ATOM 888 C CA . SER A 1 110 ? -6.072 -6.987 19.705 1.00 94.38 110 SER A CA 1
ATOM 889 C C . SER A 1 110 ? -5.621 -8.126 18.789 1.00 94.38 110 SER A C 1
ATOM 891 O O . SER A 1 110 ? -4.970 -7.910 17.760 1.00 94.38 110 SER A O 1
ATOM 893 N N . ALA A 1 111 ? -5.991 -9.356 19.147 1.00 96.00 111 ALA A N 1
ATOM 894 C CA . ALA A 1 111 ? -5.646 -10.535 18.362 1.00 96.00 111 ALA A CA 1
ATOM 895 C C . ALA A 1 111 ? -6.281 -10.480 16.963 1.00 96.00 111 ALA A C 1
ATOM 897 O O . ALA A 1 111 ? -5.635 -10.832 15.976 1.00 96.00 111 ALA A O 1
ATOM 898 N N . GLU A 1 112 ? -7.509 -9.971 16.878 1.00 95.12 112 GLU A N 1
ATOM 899 C CA . GLU A 1 112 ? -8.291 -9.806 15.656 1.00 95.12 112 GLU A CA 1
ATOM 900 C C . GLU A 1 112 ? -7.583 -8.865 14.676 1.00 95.12 112 GLU A C 1
ATOM 902 O O . GLU A 1 112 ? -7.378 -9.204 13.507 1.00 95.12 112 GLU A O 1
ATOM 907 N N . TYR A 1 113 ? -7.135 -7.702 15.159 1.00 95.62 113 TYR A N 1
ATOM 908 C CA . TYR A 1 113 ? -6.383 -6.761 14.335 1.00 95.62 113 TYR A CA 1
ATOM 909 C C . TYR A 1 113 ? -5.028 -7.333 13.916 1.00 95.62 113 TYR A C 1
ATOM 911 O O . TYR A 1 113 ? -4.659 -7.252 12.742 1.00 95.62 113 TYR A O 1
ATOM 919 N N . GLN A 1 114 ? -4.301 -7.963 14.842 1.00 97.00 114 GLN A N 1
ATOM 920 C CA . GLN A 1 114 ? -3.003 -8.578 14.559 1.00 97.00 114 GLN A CA 1
ATOM 921 C C . GLN A 1 114 ? -3.103 -9.682 13.500 1.00 97.00 114 GLN A C 1
ATOM 923 O O . GLN A 1 114 ? -2.244 -9.777 12.621 1.00 97.00 114 GLN A O 1
ATOM 928 N N . GLN A 1 115 ? -4.164 -10.489 13.538 1.00 96.75 115 GLN A N 1
ATOM 929 C CA . GLN A 1 115 ? -4.417 -11.530 12.546 1.00 96.75 115 GLN A CA 1
ATOM 930 C C . GLN A 1 115 ? -4.611 -10.950 11.138 1.00 96.75 115 GLN A C 1
ATOM 932 O O . GLN A 1 115 ? -4.128 -11.534 10.167 1.00 96.75 115 GLN A O 1
ATOM 937 N N . VAL A 1 116 ? -5.273 -9.796 11.022 1.00 95.62 116 VAL A N 1
ATOM 938 C CA . VAL A 1 116 ? -5.546 -9.149 9.731 1.00 95.62 116 VAL A CA 1
ATOM 939 C C . VAL A 1 116 ? -4.359 -8.332 9.217 1.00 95.62 116 VAL A C 1
ATOM 941 O O . VAL A 1 116 ? -4.080 -8.351 8.017 1.00 95.62 116 VAL A O 1
ATOM 944 N N . ILE A 1 117 ? -3.634 -7.627 10.089 1.00 97.12 117 ILE A N 1
ATOM 945 C CA . ILE A 1 117 ? -2.588 -6.691 9.655 1.00 97.12 117 ILE A CA 1
ATOM 946 C C . ILE A 1 117 ? -1.229 -7.357 9.396 1.00 97.12 117 ILE A C 1
ATOM 948 O O . ILE A 1 117 ? -0.446 -6.863 8.584 1.00 97.12 117 ILE A O 1
ATOM 952 N N . ARG A 1 118 ? -0.921 -8.492 10.039 1.00 97.62 118 ARG A N 1
ATOM 953 C CA . ARG A 1 118 ? 0.362 -9.190 9.830 1.00 97.62 118 ARG A CA 1
ATOM 954 C C . ARG A 1 118 ? 0.593 -9.593 8.367 1.00 97.62 118 ARG A C 1
ATOM 956 O O . ARG A 1 118 ? 1.659 -9.260 7.849 1.00 97.62 118 ARG A O 1
ATOM 963 N N . PRO A 1 119 ? -0.373 -10.223 7.662 1.00 97.50 119 PRO A N 1
ATOM 964 C CA . PRO A 1 119 ? -0.219 -10.530 6.241 1.00 97.50 119 PRO A CA 1
ATOM 965 C C . PRO A 1 119 ? 0.081 -9.301 5.379 1.00 97.50 119 PRO A C 1
ATOM 967 O O . PRO A 1 119 ? 0.896 -9.402 4.462 1.00 97.50 119 PRO A O 1
ATOM 970 N N . PHE A 1 120 ? -0.531 -8.152 5.697 1.00 97.69 120 PHE A N 1
ATOM 971 C CA . PHE A 1 120 ? -0.273 -6.888 5.008 1.00 97.69 120 PHE A CA 1
ATOM 972 C C . PHE A 1 120 ? 1.196 -6.478 5.128 1.00 97.69 120 PHE A C 1
ATOM 974 O O . PHE A 1 120 ? 1.845 -6.262 4.107 1.00 97.69 120 PHE A O 1
ATOM 981 N N . PHE A 1 121 ? 1.751 -6.430 6.343 1.00 97.81 121 PHE A N 1
ATOM 982 C CA . PHE A 1 121 ? 3.149 -6.030 6.531 1.00 97.81 121 PHE A CA 1
ATOM 983 C C . PHE A 1 121 ? 4.134 -7.016 5.901 1.00 97.81 121 PHE A C 1
ATOM 985 O O . PHE A 1 121 ? 5.046 -6.591 5.195 1.00 97.81 121 PHE A O 1
ATOM 992 N N . THR A 1 122 ? 3.912 -8.324 6.059 1.00 97.94 122 THR A N 1
ATOM 993 C CA . THR A 1 122 ? 4.750 -9.345 5.409 1.00 97.94 122 THR A CA 1
ATOM 994 C C . THR A 1 122 ? 4.739 -9.203 3.885 1.00 97.94 122 THR A C 1
ATOM 996 O O . THR A 1 122 ? 5.786 -9.263 3.239 1.00 97.94 122 THR A O 1
ATOM 999 N N . SER A 1 123 ? 3.566 -8.978 3.291 1.00 97.50 123 SER A N 1
ATOM 1000 C CA . SER A 1 123 ? 3.443 -8.835 1.837 1.00 97.50 123 SER A CA 1
ATOM 1001 C C . SER A 1 123 ? 4.005 -7.495 1.344 1.00 97.50 123 SER A C 1
ATOM 1003 O O . SER A 1 123 ? 4.578 -7.436 0.257 1.00 97.50 123 SER A O 1
ATOM 1005 N N . LEU A 1 124 ? 3.905 -6.430 2.147 1.00 97.88 124 LEU A N 1
ATOM 1006 C CA . LEU A 1 124 ? 4.495 -5.122 1.858 1.00 97.88 124 LEU A CA 1
ATOM 1007 C C . LEU A 1 124 ? 6.029 -5.187 1.827 1.00 97.88 124 LEU A C 1
ATOM 1009 O O . LEU A 1 124 ? 6.645 -4.645 0.908 1.00 97.88 124 LEU A O 1
ATOM 1013 N N . GLU A 1 125 ? 6.646 -5.884 2.783 1.00 98.06 125 GLU A N 1
ATOM 1014 C CA . GLU A 1 125 ? 8.094 -6.124 2.804 1.00 98.06 125 GLU A CA 1
ATOM 1015 C C . GLU A 1 125 ? 8.550 -6.939 1.587 1.00 98.06 125 GLU A C 1
ATOM 1017 O O . GLU A 1 125 ? 9.511 -6.565 0.907 1.00 98.06 125 GLU A O 1
ATOM 1022 N N . ALA A 1 126 ? 7.825 -8.014 1.259 1.00 98.00 126 ALA A N 1
ATOM 1023 C CA . ALA A 1 126 ? 8.108 -8.829 0.079 1.00 98.00 126 ALA A CA 1
ATOM 1024 C C . ALA A 1 126 ? 7.988 -8.016 -1.223 1.00 98.00 126 ALA A C 1
ATOM 1026 O O . ALA A 1 126 ? 8.857 -8.104 -2.094 1.00 98.00 126 ALA A O 1
ATOM 1027 N N . LEU A 1 127 ? 6.955 -7.175 -1.341 1.00 98.44 127 LEU A N 1
ATOM 1028 C CA . LEU A 1 127 ? 6.774 -6.278 -2.480 1.00 98.44 127 LEU A CA 1
ATOM 1029 C C . LEU A 1 127 ? 7.909 -5.255 -2.580 1.00 98.44 127 LEU A C 1
ATOM 1031 O O . LEU A 1 127 ? 8.436 -5.028 -3.668 1.00 98.44 127 LEU A O 1
ATOM 1035 N N . GLN A 1 128 ? 8.315 -4.656 -1.458 1.00 98.19 128 GLN A N 1
ATOM 1036 C CA . GLN A 1 128 ? 9.428 -3.712 -1.428 1.00 98.19 128 GLN A CA 1
ATOM 1037 C C . GLN A 1 128 ? 10.725 -4.374 -1.906 1.00 98.19 128 GLN A C 1
ATOM 1039 O O . GLN A 1 128 ? 11.489 -3.763 -2.657 1.00 98.19 128 GLN A O 1
ATOM 1044 N N . GLN A 1 129 ? 10.974 -5.618 -1.498 1.00 98.25 129 GLN A N 1
ATOM 1045 C CA . GLN A 1 129 ? 12.136 -6.368 -1.954 1.00 98.25 129 GLN A CA 1
ATOM 1046 C C . GLN A 1 129 ? 12.072 -6.647 -3.462 1.00 98.25 129 GLN A C 1
ATOM 1048 O O . GLN A 1 129 ? 13.035 -6.365 -4.173 1.00 98.25 129 GLN A O 1
ATOM 1053 N N . LEU A 1 130 ? 10.916 -7.084 -3.965 1.00 97.88 130 LEU A N 1
ATOM 1054 C CA . LEU A 1 130 ? 10.694 -7.327 -5.391 1.00 97.88 130 LEU A CA 1
ATOM 1055 C C . LEU A 1 130 ? 10.908 -6.057 -6.235 1.00 97.88 130 LEU A C 1
ATOM 1057 O O . LEU A 1 130 ? 11.586 -6.089 -7.260 1.00 97.88 130 LEU A O 1
ATOM 1061 N N . MET A 1 131 ? 10.399 -4.916 -5.767 1.00 97.94 131 MET A N 1
ATOM 1062 C CA . MET A 1 131 ? 10.605 -3.607 -6.391 1.00 97.94 131 MET A CA 1
ATOM 1063 C C . MET A 1 131 ? 12.080 -3.186 -6.392 1.00 97.94 131 MET A C 1
ATOM 1065 O O . MET A 1 131 ? 12.564 -2.651 -7.388 1.00 97.94 131 MET A O 1
ATOM 1069 N N . ARG A 1 132 ? 12.823 -3.429 -5.303 1.00 96.75 132 ARG A N 1
ATOM 1070 C CA . ARG A 1 132 ? 14.273 -3.167 -5.259 1.00 96.75 132 ARG A CA 1
ATOM 1071 C C . ARG A 1 132 ? 15.025 -4.021 -6.269 1.00 96.75 132 ARG A C 1
ATOM 1073 O O . ARG A 1 132 ? 15.933 -3.511 -6.921 1.00 96.75 132 ARG A O 1
ATOM 1080 N N . ASP A 1 133 ? 14.661 -5.293 -6.389 1.00 96.06 133 ASP A N 1
ATOM 1081 C CA . ASP A 1 133 ? 15.292 -6.214 -7.328 1.00 96.06 133 ASP A CA 1
ATOM 1082 C C . ASP A 1 133 ? 15.002 -5.830 -8.787 1.00 96.06 133 ASP A C 1
ATOM 1084 O O . ASP A 1 133 ? 15.922 -5.844 -9.603 1.00 96.06 133 ASP A O 1
ATOM 1088 N N . ASP A 1 134 ? 13.787 -5.369 -9.098 1.00 95.12 134 ASP A N 1
ATOM 1089 C CA . ASP A 1 134 ? 13.416 -4.845 -10.424 1.00 95.12 134 ASP A CA 1
ATOM 1090 C C . ASP A 1 134 ? 14.129 -3.526 -10.801 1.00 95.12 134 ASP A C 1
ATOM 1092 O O . ASP A 1 134 ? 14.314 -3.212 -11.982 1.00 95.12 134 ASP A O 1
ATOM 1096 N N . LEU A 1 135 ? 14.553 -2.736 -9.810 1.00 94.19 135 LEU A N 1
ATOM 1097 C CA . LEU A 1 135 ? 15.312 -1.500 -10.027 1.00 94.19 135 LEU A CA 1
ATOM 1098 C C . LEU A 1 135 ? 16.825 -1.727 -10.162 1.00 94.19 135 LEU A C 1
ATOM 1100 O O . LEU A 1 135 ? 17.554 -0.777 -10.466 1.00 94.19 135 LEU A O 1
ATOM 1104 N N . LYS A 1 136 ? 17.327 -2.949 -9.936 1.00 91.00 136 LYS A N 1
ATOM 1105 C CA . LYS A 1 136 ? 18.753 -3.239 -10.124 1.00 91.00 136 LYS A CA 1
ATOM 1106 C C . LYS A 1 136 ? 19.107 -3.125 -11.612 1.00 91.00 136 LYS A C 1
ATOM 1108 O O . LYS A 1 136 ? 18.384 -3.656 -12.456 1.00 91.00 136 LYS A O 1
ATOM 1113 N N . PRO A 1 137 ? 20.237 -2.484 -11.963 1.00 78.81 137 PRO A N 1
ATOM 1114 C CA . PRO A 1 137 ? 20.719 -2.495 -13.335 1.00 78.81 137 PRO A CA 1
ATOM 1115 C C . PRO A 1 137 ? 20.889 -3.943 -13.789 1.00 78.81 137 PRO A C 1
ATOM 1117 O O . PRO A 1 137 ? 21.481 -4.745 -13.065 1.00 78.81 137 PRO A O 1
ATOM 1120 N N . THR A 1 138 ? 20.411 -4.288 -14.985 1.00 66.12 138 THR A N 1
ATOM 1121 C CA . THR A 1 138 ? 20.732 -5.577 -15.600 1.00 66.12 138 THR A CA 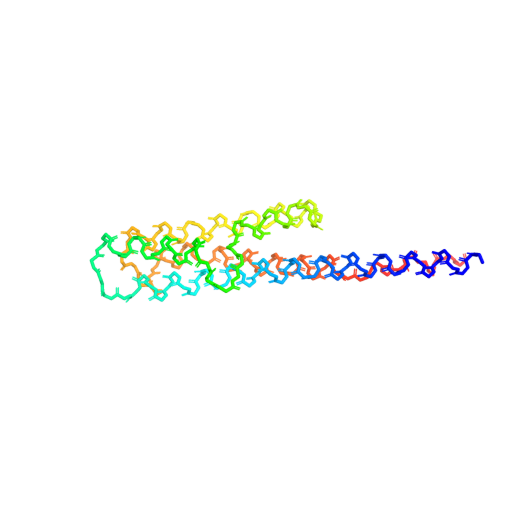1
ATOM 1122 C C . THR A 1 138 ? 22.230 -5.584 -15.883 1.00 66.12 138 THR A C 1
ATOM 1124 O O . THR A 1 138 ? 22.685 -5.086 -16.914 1.00 66.12 138 THR A O 1
ATOM 1127 N N . THR A 1 139 ? 23.034 -6.068 -14.937 1.00 57.62 139 THR A N 1
ATOM 1128 C CA . THR A 1 139 ? 24.477 -6.189 -15.112 1.00 57.62 139 THR A CA 1
ATOM 1129 C C . THR A 1 139 ? 24.696 -7.083 -16.321 1.00 57.62 139 THR A C 1
ATOM 1131 O O . THR A 1 139 ? 24.307 -8.250 -16.327 1.00 57.62 139 THR A O 1
ATOM 1134 N N . SER A 1 140 ? 25.252 -6.501 -17.384 1.00 49.28 140 SER A N 1
ATOM 1135 C CA . SER A 1 140 ? 25.599 -7.190 -18.622 1.00 49.28 140 SER A CA 1
ATOM 1136 C C . SER A 1 140 ? 26.341 -8.484 -18.295 1.00 49.28 140 SER A C 1
ATOM 1138 O O . SER A 1 140 ? 27.515 -8.470 -17.926 1.00 49.28 140 SER A O 1
ATOM 1140 N N . ARG A 1 141 ? 25.654 -9.616 -18.461 1.00 49.12 141 ARG A N 1
ATOM 1141 C CA . ARG A 1 141 ? 26.232 -10.960 -18.471 1.00 49.12 141 ARG A CA 1
ATOM 1142 C C . ARG A 1 141 ? 27.065 -11.096 -19.754 1.00 49.12 141 ARG A C 1
ATOM 1144 O O . ARG A 1 141 ? 26.648 -11.728 -20.717 1.00 49.12 141 ARG A O 1
ATOM 1151 N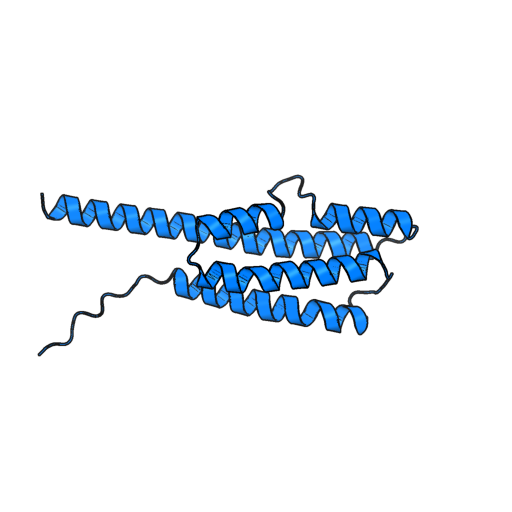 N . ARG A 1 142 ? 28.211 -10.414 -19.813 1.00 53.38 142 ARG A N 1
ATOM 1152 C CA . ARG A 1 142 ? 29.200 -10.515 -20.897 1.00 53.38 142 ARG A CA 1
ATOM 1153 C C . ARG A 1 142 ? 30.593 -10.136 -20.388 1.00 53.38 142 ARG A C 1
ATOM 1155 O O . ARG A 1 142 ? 31.044 -9.013 -20.555 1.00 53.38 142 ARG A O 1
ATOM 1162 N N . ALA A 1 143 ? 31.251 -11.112 -19.775 1.00 47.28 143 ALA A N 1
ATOM 1163 C CA . ALA A 1 143 ? 32.701 -11.300 -19.798 1.00 47.28 143 ALA A CA 1
ATOM 1164 C C . ALA A 1 143 ? 32.956 -12.748 -19.352 1.00 47.28 143 ALA A C 1
ATOM 1166 O O . ALA A 1 143 ? 33.142 -13.030 -18.176 1.00 47.28 143 ALA A O 1
ATOM 1167 N N . GLY A 1 144 ? 32.795 -13.688 -20.281 1.00 47.03 144 GLY A N 1
ATOM 1168 C CA . GLY A 1 144 ? 32.835 -15.117 -19.976 1.00 47.03 144 GLY A CA 1
ATOM 1169 C C . GLY A 1 144 ? 32.676 -15.982 -21.219 1.00 47.03 144 GLY A C 1
ATOM 1170 O O . GLY A 1 144 ? 31.825 -16.863 -21.259 1.00 47.03 144 GLY A O 1
ATOM 1171 N N . ARG A 1 145 ? 33.456 -15.685 -22.257 1.00 40.28 145 ARG A N 1
ATOM 1172 C CA . ARG A 1 145 ? 33.910 -16.688 -23.220 1.00 40.28 145 ARG A CA 1
ATOM 1173 C C . ARG A 1 145 ? 35.403 -16.441 -23.395 1.00 40.28 145 ARG A C 1
ATOM 1175 O O . ARG A 1 145 ? 35.779 -15.404 -23.938 1.00 40.28 145 ARG A O 1
ATOM 1182 N N . ALA A 1 146 ? 36.172 -17.326 -22.765 1.00 46.03 146 ALA A N 1
ATOM 1183 C CA . ALA A 1 146 ? 37.574 -17.573 -23.064 1.00 46.03 146 ALA A CA 1
ATOM 1184 C C . ALA A 1 146 ? 37.712 -18.111 -24.493 1.00 46.03 146 ALA A C 1
ATOM 1186 O O . ALA A 1 146 ? 36.713 -18.693 -24.987 1.00 46.03 146 ALA A O 1
#

pLDDT: mean 89.96, std 12.26, range [40.28, 98.44]

Secondary structure (DSSP, 8-state):
-HHHHHHHHHHHHHHHHHHHHHHHHHHHHHHHHHHHHHHHHHTS---HHHHHHHHHHHHH--SSS--HHHHHHHHHHHS-HHHHHHHHHHHHHHHHHHHHHHHS---TTSHHHHHHHHHHHHHHHHHHHHHHHHTS------S---